Protein AF-H1W191-F1 (afdb_monomer_lite)

Radius of gyration: 13.82 Å; chains: 1; bounding box: 31×38×33 Å

Secondary structure (DSSP, 8-state):
--SS--EEEEE-PPPPTTS--HHHHHHHHHS-----HHHHHHHHHHHHHSEEEEE----SSHHHHHT-THHHH-S--PPP---

Organism: Colletotrichum higginsianum (strain IMI 349063) (NCBI:txid759273)

Structure (mmCIF, N/CA/C/O backbone):
data_AF-H1W191-F1
#
_entry.id   AF-H1W191-F1
#
loop_
_atom_site.group_PDB
_atom_site.id
_atom_site.type_symbol
_atom_site.label_atom_id
_atom_site.label_alt_id
_atom_site.label_comp_id
_atom_site.label_asym_id
_atom_site.label_entity_id
_atom_site.label_seq_id
_atom_site.pdbx_PDB_ins_code
_atom_site.Cartn_x
_atom_site.Cartn_y
_atom_site.Cartn_z
_atom_site.occupancy
_atom_site.B_iso_or_equiv
_atom_site.auth_seq_id
_atom_site.auth_comp_id
_atom_site.auth_asym_id
_atom_site.auth_atom_id
_atom_site.pdbx_PDB_model_num
ATOM 1 N N . MET A 1 1 ? 17.141 -12.212 -11.289 1.00 56.78 1 MET A N 1
ATOM 2 C CA . MET A 1 1 ? 16.765 -11.684 -9.961 1.00 56.78 1 MET A CA 1
ATOM 3 C C . MET A 1 1 ? 17.137 -10.203 -9.734 1.00 56.78 1 MET A C 1
ATOM 5 O O . MET A 1 1 ? 16.977 -9.740 -8.621 1.00 56.78 1 MET A O 1
ATOM 9 N N . TYR A 1 2 ? 17.555 -9.415 -10.747 1.00 63.53 2 TYR A N 1
ATOM 10 C CA . TYR A 1 2 ? 18.091 -8.046 -10.525 1.00 63.53 2 TYR A CA 1
ATOM 11 C C . TYR A 1 2 ? 17.333 -6.899 -11.217 1.00 63.53 2 TYR A C 1
ATOM 13 O O . TYR A 1 2 ? 17.765 -5.758 -11.156 1.00 63.53 2 TYR A O 1
ATOM 21 N N . LYS A 1 3 ? 16.214 -7.171 -11.903 1.00 75.56 3 LYS A N 1
ATOM 22 C CA . LYS A 1 3 ? 15.539 -6.150 -12.733 1.00 75.56 3 LYS A CA 1
ATOM 23 C C . LYS A 1 3 ? 14.543 -5.267 -11.970 1.00 75.56 3 LYS A C 1
ATOM 25 O O . LYS A 1 3 ? 14.247 -4.175 -12.433 1.00 75.56 3 LYS A O 1
ATOM 30 N N . LYS A 1 4 ? 13.982 -5.761 -10.861 1.00 76.81 4 LYS A N 1
ATOM 31 C CA . LYS A 1 4 ? 12.869 -5.112 -10.137 1.00 76.81 4 LYS A CA 1
ATOM 32 C C . LYS A 1 4 ? 13.131 -4.906 -8.638 1.00 76.81 4 LYS A C 1
ATOM 34 O O . LYS A 1 4 ? 12.334 -4.259 -7.976 1.00 76.81 4 LYS A O 1
ATOM 39 N N . GLY A 1 5 ? 14.256 -5.408 -8.118 1.00 84.75 5 GLY A N 1
ATOM 40 C CA . GLY A 1 5 ? 14.550 -5.391 -6.682 1.00 84.75 5 GLY A CA 1
ATOM 41 C C . GLY A 1 5 ? 13.644 -6.328 -5.878 1.00 84.75 5 GLY A C 1
ATOM 42 O O . GLY A 1 5 ? 12.820 -7.048 -6.444 1.00 84.75 5 GLY A O 1
ATOM 43 N N . SER A 1 6 ? 13.837 -6.337 -4.562 1.00 87.19 6 SER A N 1
ATOM 44 C CA . SER A 1 6 ? 13.016 -7.094 -3.616 1.00 87.19 6 SER A CA 1
ATOM 45 C C . SER A 1 6 ? 12.050 -6.145 -2.911 1.00 87.19 6 SER A C 1
ATOM 47 O O . SER A 1 6 ? 12.474 -5.165 -2.302 1.00 87.19 6 SER A O 1
ATOM 49 N N . VAL A 1 7 ? 10.757 -6.443 -2.990 1.00 87.94 7 VAL A N 1
ATOM 50 C CA . VAL A 1 7 ? 9.679 -5.676 -2.364 1.00 87.94 7 VAL A CA 1
ATOM 51 C C . VAL A 1 7 ? 9.187 -6.459 -1.158 1.00 87.94 7 VAL A C 1
ATOM 53 O O . VAL A 1 7 ? 8.735 -7.595 -1.288 1.00 87.94 7 VAL A O 1
ATOM 56 N N . VAL A 1 8 ? 9.282 -5.846 0.019 1.00 88.00 8 VAL A N 1
ATOM 57 C CA . VAL A 1 8 ? 8.838 -6.444 1.280 1.00 88.00 8 VAL A CA 1
ATOM 58 C C . VAL A 1 8 ? 7.542 -5.776 1.708 1.00 88.00 8 VAL A C 1
ATOM 60 O O . VAL A 1 8 ? 7.516 -4.566 1.933 1.00 88.00 8 VAL A O 1
ATOM 63 N N . PHE A 1 9 ? 6.464 -6.545 1.838 1.00 86.88 9 PHE A N 1
ATOM 64 C CA . PHE A 1 9 ? 5.176 -6.010 2.275 1.00 86.88 9 PHE A CA 1
ATOM 65 C C . PHE A 1 9 ? 4.384 -7.025 3.102 1.00 86.88 9 PHE A C 1
ATOM 67 O O . PHE A 1 9 ? 4.720 -8.206 3.179 1.00 86.88 9 PHE A O 1
ATOM 74 N N . ARG A 1 10 ? 3.342 -6.537 3.784 1.00 86.12 10 ARG A N 1
ATOM 75 C CA . ARG A 1 10 ? 2.407 -7.392 4.524 1.00 86.12 10 ARG A CA 1
ATOM 76 C C . ARG A 1 10 ? 1.346 -7.925 3.577 1.00 86.12 10 ARG A C 1
ATOM 78 O O . ARG A 1 10 ? 0.652 -7.133 2.938 1.00 86.12 10 ARG A O 1
ATOM 85 N N . ASP A 1 11 ? 1.244 -9.240 3.529 1.00 83.94 11 ASP A N 1
ATOM 86 C CA . ASP A 1 11 ? 0.335 -9.976 2.672 1.00 83.94 11 ASP A CA 1
ATOM 87 C C . ASP A 1 11 ? -1.072 -9.985 3.277 1.00 83.94 11 ASP A C 1
ATOM 89 O O . ASP A 1 11 ? -1.296 -10.476 4.390 1.00 83.94 11 ASP A O 1
ATOM 93 N N . TYR A 1 12 ? -2.002 -9.389 2.542 1.00 83.31 12 TYR A N 1
ATOM 94 C CA . TYR A 1 12 ? -3.431 -9.396 2.816 1.00 83.31 12 TYR A CA 1
ATOM 95 C C . TYR A 1 12 ? -4.158 -9.856 1.552 1.00 83.31 12 TYR A C 1
ATOM 97 O O . TYR A 1 12 ? -3.582 -9.889 0.467 1.00 83.31 12 TYR A O 1
ATOM 105 N N . GLU A 1 13 ? -5.422 -10.236 1.697 1.00 79.69 13 GLU A N 1
ATOM 106 C CA . GLU A 1 13 ? -6.256 -10.683 0.583 1.00 79.69 13 GLU A CA 1
ATOM 107 C C . GLU A 1 13 ? -6.334 -9.604 -0.507 1.00 79.69 13 GLU A C 1
ATOM 109 O O . GLU A 1 13 ? -6.788 -8.488 -0.244 1.00 79.69 13 GLU A O 1
ATOM 114 N N . LEU A 1 14 ? -5.867 -9.941 -1.715 1.00 79.31 14 LEU A N 1
ATOM 115 C CA . LEU A 1 14 ? -5.925 -9.058 -2.879 1.00 79.31 14 LEU A CA 1
ATOM 116 C C . LEU A 1 14 ? -7.382 -8.739 -3.210 1.00 79.31 14 LEU A C 1
ATOM 118 O O . LEU A 1 14 ? -8.237 -9.623 -3.208 1.00 79.31 14 LEU A O 1
ATOM 122 N N . VAL A 1 15 ? -7.643 -7.476 -3.521 1.00 79.00 15 VAL A N 1
ATOM 123 C CA . VAL A 1 15 ? -8.977 -7.022 -3.915 1.00 79.00 15 VAL A CA 1
ATOM 124 C C . VAL A 1 15 ? -9.118 -7.102 -5.440 1.00 79.00 15 VAL A C 1
ATOM 126 O O . VAL A 1 15 ? -8.122 -7.007 -6.166 1.00 79.00 15 VAL A O 1
ATOM 129 N N . GLU A 1 16 ? -10.340 -7.329 -5.932 1.00 72.62 16 GLU A N 1
ATOM 130 C CA . GLU A 1 16 ? -10.614 -7.377 -7.369 1.00 72.62 16 GLU A CA 1
ATOM 131 C C . GLU A 1 16 ? -10.231 -6.055 -8.063 1.00 72.62 16 GLU A C 1
ATOM 133 O O . GLU A 1 16 ? -10.510 -4.967 -7.546 1.00 72.62 16 GLU A O 1
ATOM 138 N N . PRO A 1 17 ? -9.584 -6.127 -9.240 1.00 65.25 17 PRO A N 1
ATOM 139 C CA . PRO A 1 17 ? -9.211 -4.935 -9.990 1.00 65.25 17 PRO A CA 1
ATOM 140 C C . PRO A 1 17 ? -10.474 -4.169 -10.414 1.00 65.25 17 PRO A C 1
ATOM 142 O O . PRO A 1 17 ? -11.368 -4.739 -11.034 1.00 65.25 17 PRO A O 1
ATOM 145 N N . GLY A 1 18 ? -10.544 -2.879 -10.071 1.00 66.50 18 GLY A N 1
ATOM 146 C CA . GLY A 1 18 ? -11.667 -1.990 -10.399 1.00 66.50 18 GLY A CA 1
ATOM 147 C C . GLY A 1 18 ? -12.569 -1.598 -9.224 1.00 66.50 18 GLY A C 1
ATOM 148 O O . GLY A 1 18 ? -13.349 -0.661 -9.359 1.00 66.50 18 GLY A O 1
ATOM 149 N N . THR A 1 19 ? -12.451 -2.238 -8.055 1.00 70.56 19 THR A N 1
ATOM 150 C CA . THR A 1 19 ? -13.203 -1.817 -6.850 1.00 70.56 19 THR A CA 1
ATOM 151 C C . THR A 1 19 ? -12.475 -0.765 -6.012 1.00 70.56 19 THR A C 1
ATOM 153 O O . THR A 1 19 ? -13.022 -0.261 -5.034 1.00 70.56 19 THR A O 1
ATOM 156 N N . HIS A 1 20 ? -11.217 -0.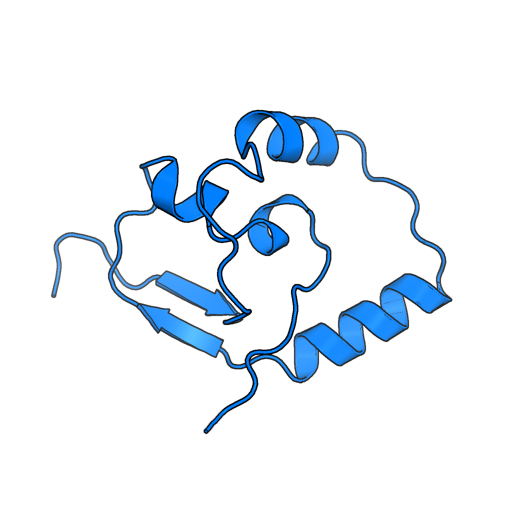481 -6.342 1.00 74.12 20 HIS A N 1
ATOM 157 C CA . HIS A 1 20 ? -10.372 0.473 -5.641 1.00 74.12 20 HIS A CA 1
ATOM 158 C C . HIS A 1 20 ? -9.597 1.306 -6.657 1.00 74.12 20 HIS A C 1
ATOM 160 O O . HIS A 1 20 ? -9.057 0.750 -7.610 1.00 74.12 20 HIS A O 1
ATOM 166 N N . ASN A 1 21 ? -9.545 2.616 -6.424 1.00 80.00 21 ASN A N 1
ATOM 167 C CA . ASN A 1 21 ? -8.762 3.560 -7.203 1.00 80.00 21 ASN A CA 1
ATOM 168 C C . ASN A 1 21 ? -7.582 4.045 -6.351 1.00 80.00 21 ASN A C 1
ATOM 170 O O . ASN A 1 21 ? -7.772 4.737 -5.346 1.00 80.00 21 ASN A O 1
ATOM 174 N N . ALA A 1 22 ? -6.359 3.665 -6.728 1.00 79.75 22 ALA A N 1
ATOM 175 C CA . ALA A 1 22 ? -5.162 4.045 -5.984 1.00 79.75 22 ALA A CA 1
ATOM 176 C C . ALA A 1 22 ? -4.911 5.563 -5.943 1.00 79.75 22 ALA A C 1
ATOM 178 O O . ALA A 1 22 ? -4.401 6.054 -4.937 1.00 79.75 22 ALA A O 1
ATOM 179 N N . ALA A 1 23 ? -5.280 6.309 -6.989 1.00 79.06 23 ALA A N 1
ATOM 180 C CA . ALA A 1 23 ? -5.064 7.754 -7.038 1.00 79.06 23 ALA A CA 1
ATOM 181 C C . ALA A 1 23 ? -5.945 8.493 -6.018 1.00 79.06 23 ALA A C 1
ATOM 183 O O . ALA A 1 23 ? -5.442 9.321 -5.262 1.00 79.06 23 ALA A O 1
ATOM 184 N N . GLU A 1 24 ? -7.227 8.131 -5.926 1.00 79.69 24 GLU A N 1
ATOM 185 C CA . GLU A 1 24 ? -8.152 8.690 -4.928 1.00 79.69 24 GLU A CA 1
ATOM 186 C C . GLU A 1 24 ? -7.722 8.339 -3.495 1.00 79.69 24 GLU A C 1
ATOM 188 O O . GLU A 1 24 ? -7.748 9.181 -2.597 1.00 79.69 24 GLU A O 1
ATOM 193 N N . ALA A 1 25 ? -7.270 7.100 -3.272 1.00 76.75 25 ALA A N 1
ATOM 194 C CA . ALA A 1 25 ? -6.798 6.661 -1.961 1.00 76.75 25 ALA A CA 1
ATOM 195 C C . ALA A 1 25 ? -5.491 7.348 -1.530 1.00 76.75 25 ALA A C 1
ATOM 197 O O . ALA A 1 25 ? -5.283 7.567 -0.335 1.00 76.75 25 ALA A O 1
ATOM 198 N N . ALA A 1 26 ? -4.608 7.676 -2.478 1.00 75.62 26 ALA A N 1
ATOM 199 C CA . ALA A 1 26 ? -3.386 8.426 -2.205 1.00 75.62 26 ALA A CA 1
ATOM 200 C C . ALA A 1 26 ? -3.686 9.880 -1.810 1.00 75.62 26 ALA A C 1
ATOM 202 O O . ALA A 1 26 ? -3.047 10.396 -0.894 1.00 75.62 26 ALA A O 1
ATOM 203 N N . ASP A 1 27 ? -4.677 10.510 -2.443 1.00 77.56 27 ASP A N 1
ATOM 204 C CA . ASP A 1 27 ? -5.094 11.879 -2.119 1.00 77.56 27 ASP A CA 1
ATOM 205 C C . ASP A 1 27 ? -5.752 11.940 -0.728 1.00 77.56 27 ASP A C 1
ATOM 207 O O . ASP A 1 27 ? -5.410 12.780 0.102 1.00 77.56 27 ASP A O 1
ATOM 211 N N . ALA A 1 28 ? -6.583 10.945 -0.394 1.00 72.81 28 ALA A N 1
ATOM 212 C CA . ALA A 1 28 ? -7.179 10.804 0.938 1.00 72.81 28 ALA A CA 1
ATOM 213 C C . ALA A 1 28 ? -6.150 10.569 2.064 1.00 72.81 28 ALA A C 1
ATOM 215 O O . ALA A 1 28 ? -6.450 10.801 3.232 1.00 72.81 28 ALA A O 1
ATOM 216 N N . LEU A 1 29 ? -4.933 10.109 1.749 1.00 68.19 29 LEU A N 1
ATOM 217 C CA . LEU A 1 29 ? -3.862 9.957 2.739 1.00 68.19 29 LEU A CA 1
ATOM 218 C C . LEU A 1 29 ? -3.242 11.307 3.139 1.00 68.19 29 LEU A C 1
ATOM 220 O O . LEU A 1 29 ? -2.695 11.415 4.240 1.00 68.19 29 LEU A O 1
ATOM 224 N N . ALA A 1 30 ? -3.318 12.324 2.271 1.00 63.84 30 ALA A N 1
ATOM 225 C CA . ALA A 1 30 ? -2.806 13.663 2.561 1.00 63.84 30 ALA A CA 1
ATOM 226 C C . ALA A 1 30 ? -3.567 14.330 3.721 1.00 63.84 30 ALA A C 1
ATOM 228 O O . ALA A 1 30 ? -2.984 15.122 4.465 1.00 63.84 30 ALA A O 1
ATOM 229 N N . GLU A 1 31 ? -4.828 13.944 3.933 1.00 65.44 31 GLU A N 1
ATOM 230 C CA . GLU A 1 31 ? -5.632 14.327 5.092 1.00 6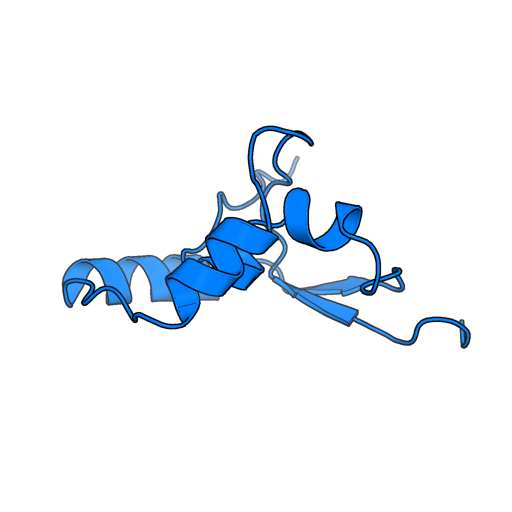5.44 31 GLU A CA 1
ATOM 231 C C . GLU A 1 31 ? -5.787 13.140 6.057 1.00 65.44 31 GLU A C 1
ATOM 233 O O . GLU A 1 31 ? -6.658 12.288 5.879 1.00 65.44 31 GLU A O 1
ATOM 238 N N . PRO A 1 32 ? -4.957 13.035 7.113 1.00 58.69 32 PRO A N 1
ATOM 239 C CA . PRO A 1 32 ? -5.041 11.911 8.033 1.00 58.69 32 PRO A CA 1
ATOM 240 C C . PRO A 1 32 ? -6.373 11.929 8.797 1.00 58.69 32 PRO A C 1
ATOM 242 O O . PRO A 1 32 ? -6.551 12.696 9.745 1.00 58.69 32 PRO A O 1
ATOM 245 N N . GLU A 1 33 ? -7.296 11.035 8.426 1.00 64.69 33 GLU A N 1
ATOM 246 C CA . GLU A 1 33 ? -8.511 10.781 9.203 1.00 64.69 33 GLU A CA 1
ATOM 247 C C . GLU A 1 33 ? -8.135 10.412 10.649 1.00 64.69 33 GLU A C 1
ATOM 249 O O . GLU A 1 33 ? -7.418 9.434 10.902 1.00 64.69 33 GLU A O 1
ATOM 254 N N . GLN A 1 34 ? -8.635 11.178 11.625 1.00 63.84 34 GLN A N 1
ATOM 255 C CA . GLN A 1 34 ? -8.407 10.904 13.043 1.00 63.84 34 GLN A CA 1
ATOM 256 C C . GLN A 1 34 ? -9.152 9.633 13.466 1.00 63.84 34 GLN A C 1
ATOM 258 O O . GLN A 1 34 ? -10.329 9.652 13.823 1.00 63.84 34 GLN A O 1
ATOM 263 N N . GLN A 1 35 ? -8.453 8.501 13.441 1.00 68.38 35 GLN A N 1
ATOM 264 C CA . GLN A 1 35 ? -8.989 7.239 13.937 1.00 68.38 35 GLN A CA 1
ATOM 265 C C . GLN A 1 35 ? -9.091 7.244 15.466 1.00 68.38 35 GLN A C 1
ATOM 267 O O . GLN A 1 35 ? -8.229 7.763 16.180 1.00 68.38 35 GLN A O 1
ATOM 272 N N . SER A 1 36 ? -10.134 6.600 15.993 1.00 78.19 36 SER A N 1
ATOM 273 C CA . SER A 1 36 ? -10.276 6.416 17.440 1.00 78.19 36 SER A CA 1
ATOM 274 C C . SER A 1 36 ? -9.163 5.516 18.002 1.00 78.19 36 SER A C 1
ATOM 276 O O . SER A 1 36 ? -8.714 4.568 17.352 1.00 78.19 36 SER A O 1
ATOM 278 N N . LYS A 1 37 ? -8.757 5.747 19.260 1.00 79.94 37 LYS A N 1
ATOM 279 C CA . LYS A 1 37 ? -7.703 4.964 19.945 1.00 79.94 37 LYS A CA 1
ATOM 280 C C . LYS A 1 37 ? -7.955 3.448 19.894 1.00 79.94 37 LYS A C 1
ATOM 282 O O . LYS A 1 37 ? -7.028 2.663 19.724 1.00 79.94 37 LYS A O 1
ATOM 287 N N . THR A 1 38 ? -9.216 3.024 20.002 1.00 79.88 38 THR A N 1
ATOM 288 C CA . THR A 1 38 ? -9.605 1.606 19.960 1.00 79.88 38 THR A CA 1
ATOM 289 C C . THR A 1 38 ? -9.490 0.998 18.561 1.00 79.88 38 THR A C 1
ATOM 291 O O . THR A 1 38 ? -9.156 -0.181 18.438 1.00 79.88 38 THR A O 1
ATOM 294 N N . GLN A 1 39 ? -9.768 1.767 17.504 1.00 79.38 39 GLN A N 1
ATOM 295 C CA . GLN A 1 39 ? -9.591 1.305 16.123 1.00 79.38 39 GLN A CA 1
ATOM 296 C C . GLN A 1 39 ? -8.105 1.125 15.802 1.00 79.38 39 GLN A C 1
ATOM 298 O O . GLN A 1 39 ? -7.724 0.057 15.328 1.00 79.38 39 GLN A O 1
ATOM 303 N N . ALA A 1 40 ? -7.263 2.086 16.193 1.00 80.88 40 ALA A N 1
ATOM 304 C CA . ALA A 1 40 ? -5.816 2.008 16.001 1.00 80.88 40 ALA A CA 1
ATOM 305 C C . ALA A 1 40 ? -5.194 0.760 16.661 1.00 80.88 40 ALA A C 1
ATOM 307 O O . ALA A 1 40 ? -4.397 0.056 16.041 1.00 80.88 40 ALA A O 1
ATOM 308 N N . GLU A 1 41 ? -5.597 0.422 17.892 1.00 82.31 41 GLU A N 1
ATOM 309 C CA . GLU A 1 41 ? -5.101 -0.780 18.582 1.00 82.31 41 GLU A CA 1
ATOM 310 C C . GLU A 1 41 ? -5.580 -2.087 17.924 1.00 82.31 41 GLU A C 1
ATOM 312 O O . GLU A 1 41 ? -4.809 -3.044 17.784 1.00 82.31 41 GLU A O 1
ATOM 317 N N . LYS A 1 42 ? -6.836 -2.140 17.455 1.00 82.81 42 LYS A N 1
ATOM 318 C CA . LYS A 1 42 ? -7.346 -3.292 16.687 1.00 82.81 42 LYS A CA 1
ATOM 319 C C . LYS A 1 42 ? -6.568 -3.472 15.385 1.00 82.81 42 LYS A C 1
ATOM 321 O O . LYS A 1 42 ? -6.205 -4.600 15.041 1.00 82.81 42 LYS A O 1
ATOM 326 N N . ASP A 1 43 ? -6.277 -2.378 14.696 1.00 82.94 43 ASP A N 1
ATOM 327 C CA . ASP A 1 43 ? -5.563 -2.398 13.428 1.00 82.94 43 ASP A CA 1
ATOM 328 C C . ASP A 1 43 ? -4.086 -2.754 13.608 1.00 82.94 43 ASP A C 1
ATOM 330 O O . ASP A 1 43 ? -3.546 -3.561 12.848 1.00 82.94 43 ASP A O 1
ATOM 334 N N . LYS A 1 44 ? -3.454 -2.281 14.685 1.00 83.25 44 LYS A N 1
ATOM 335 C CA . LYS A 1 44 ? -2.116 -2.712 15.108 1.00 83.25 44 LYS A CA 1
ATOM 336 C C . LYS A 1 44 ? -2.059 -4.219 15.362 1.00 83.25 44 LYS A C 1
ATOM 338 O O . LYS A 1 44 ? -1.133 -4.880 14.894 1.00 83.25 44 LYS A O 1
ATOM 343 N N . LYS A 1 45 ? -3.070 -4.783 16.033 1.00 83.56 45 LYS A N 1
ATOM 344 C CA . LYS A 1 45 ? -3.164 -6.231 16.288 1.00 83.56 45 LYS A CA 1
ATOM 345 C C . LYS A 1 45 ? -3.390 -7.049 15.014 1.00 83.56 45 LYS A C 1
ATOM 347 O O . LYS A 1 45 ? -2.892 -8.166 14.914 1.00 83.56 45 LYS A O 1
ATOM 352 N N . LYS A 1 46 ? -4.140 -6.533 14.038 1.00 81.88 46 LYS A N 1
ATOM 353 C CA . LYS A 1 46 ? -4.271 -7.179 12.718 1.00 81.88 46 LYS A CA 1
ATOM 354 C C . LYS A 1 46 ? -2.949 -7.132 11.955 1.00 81.88 46 LYS A C 1
ATOM 356 O O . LYS A 1 46 ? -2.515 -8.140 11.410 1.00 81.88 46 LYS A O 1
ATOM 361 N N . ARG A 1 47 ? -2.270 -5.986 12.004 1.00 82.31 47 ARG A N 1
ATOM 362 C CA . ARG A 1 47 ? -0.978 -5.745 11.357 1.00 82.31 47 ARG A CA 1
ATOM 363 C C . ARG A 1 47 ? 0.142 -6.636 11.876 1.00 82.31 47 ARG A C 1
ATOM 365 O O . ARG A 1 47 ? 0.992 -7.033 11.087 1.00 82.31 47 ARG A O 1
ATOM 372 N N . SER A 1 48 ? 0.144 -6.958 13.169 1.00 81.69 48 SER A N 1
ATOM 373 C CA . SER A 1 48 ? 1.127 -7.875 13.755 1.00 81.69 48 SER A CA 1
ATOM 374 C C . SER A 1 48 ? 0.886 -9.344 13.398 1.00 81.69 48 SER A C 1
ATOM 376 O O . SER A 1 48 ? 1.820 -10.131 13.464 1.00 81.69 48 SER A O 1
ATOM 378 N N . LYS A 1 49 ? -0.345 -9.718 13.027 1.00 81.69 49 LYS A N 1
ATOM 379 C CA . LYS A 1 49 ? -0.706 -11.084 12.613 1.00 81.69 49 LYS A CA 1
ATOM 380 C C . LYS A 1 49 ? -0.519 -11.346 11.121 1.00 81.69 49 LYS A C 1
ATOM 382 O O . LYS A 1 49 ? -0.578 -12.496 10.703 1.00 81.69 49 LYS A O 1
ATOM 387 N N . ALA A 1 50 ? -0.366 -10.298 10.320 1.00 83.25 50 ALA A N 1
ATOM 388 C CA . ALA A 1 50 ? -0.208 -10.432 8.881 1.00 83.25 50 ALA A CA 1
ATOM 389 C C . ALA A 1 50 ? 1.166 -11.016 8.529 1.00 83.25 50 ALA A C 1
ATOM 391 O O . ALA A 1 50 ? 2.181 -10.656 9.133 1.00 83.25 50 ALA A O 1
ATOM 392 N N . ARG A 1 51 ? 1.195 -11.882 7.515 1.00 85.31 51 ARG A N 1
ATOM 393 C CA . ARG A 1 51 ? 2.429 -12.468 6.990 1.00 85.31 51 ARG A CA 1
ATOM 394 C C . ARG A 1 51 ? 3.238 -11.399 6.260 1.00 85.31 51 ARG A C 1
ATOM 396 O O . ARG A 1 51 ? 2.678 -10.606 5.509 1.00 85.31 51 ARG A O 1
ATOM 403 N N . VAL A 1 52 ? 4.551 -11.366 6.471 1.00 86.06 52 VAL A N 1
ATOM 404 C CA . VAL A 1 52 ? 5.461 -10.514 5.692 1.00 86.06 52 VAL A CA 1
ATOM 405 C C . VAL A 1 52 ? 6.031 -11.351 4.555 1.00 86.06 52 VAL A C 1
ATOM 407 O O . VAL A 1 52 ? 6.630 -12.394 4.806 1.00 86.06 52 VAL A O 1
ATOM 410 N N . VAL A 1 53 ? 5.825 -10.907 3.318 1.00 88.00 53 VAL A N 1
ATOM 411 C CA . VAL A 1 53 ? 6.297 -11.583 2.104 1.00 88.00 53 VAL A CA 1
ATOM 412 C C . VAL A 1 53 ? 7.342 -10.732 1.393 1.00 88.00 53 VAL A C 1
ATOM 414 O O . VAL A 1 53 ? 7.346 -9.504 1.511 1.00 88.00 53 VAL A O 1
ATOM 417 N N . ILE A 1 54 ? 8.242 -11.401 0.672 1.00 88.00 54 ILE A N 1
ATOM 418 C CA . ILE A 1 54 ? 9.279 -10.775 -0.150 1.00 88.00 54 ILE A CA 1
ATOM 419 C C . ILE A 1 54 ? 9.030 -11.205 -1.592 1.00 88.00 54 ILE A C 1
ATOM 421 O O . ILE A 1 54 ? 9.239 -12.367 -1.938 1.00 88.00 54 ILE A O 1
ATOM 425 N N . GLU A 1 55 ? 8.594 -10.274 -2.434 1.00 86.12 55 GLU A N 1
ATOM 426 C CA . GLU A 1 55 ? 8.300 -10.539 -3.844 1.00 86.12 55 GLU A CA 1
ATOM 427 C C . GLU A 1 55 ? 9.118 -9.634 -4.770 1.00 86.12 55 GLU A C 1
ATOM 429 O 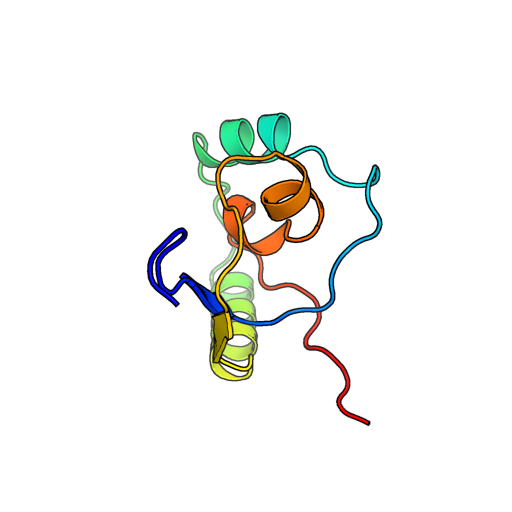O . GLU A 1 55 ? 9.616 -8.584 -4.375 1.00 86.12 55 GLU A O 1
ATOM 434 N N . HIS A 1 5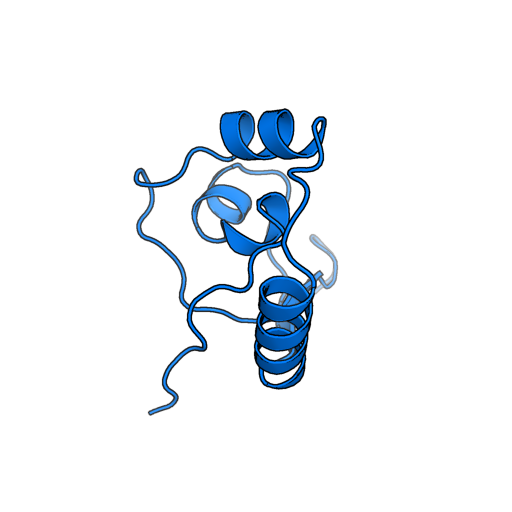6 ? 9.266 -10.045 -6.029 1.00 85.19 56 HIS A N 1
ATOM 435 C CA . HIS A 1 56 ? 10.005 -9.297 -7.049 1.00 85.19 56 HIS A CA 1
ATOM 436 C C . HIS A 1 56 ? 9.032 -8.866 -8.150 1.00 85.19 56 HIS A C 1
ATOM 438 O O . HIS A 1 56 ? 8.927 -9.520 -9.188 1.00 85.19 56 HIS A O 1
ATOM 444 N N . LEU A 1 57 ? 8.285 -7.791 -7.902 1.00 85.56 57 LEU A N 1
ATOM 445 C CA . LEU A 1 57 ? 7.193 -7.324 -8.761 1.00 85.56 57 LEU A CA 1
ATOM 446 C C . LEU A 1 57 ? 7.420 -5.881 -9.225 1.00 85.56 57 LEU A C 1
ATOM 448 O O . LEU A 1 57 ? 8.272 -5.168 -8.701 1.00 85.56 57 LEU A O 1
ATOM 452 N N . ASP A 1 58 ? 6.667 -5.464 -10.241 1.00 87.00 58 ASP A N 1
ATOM 453 C CA . ASP A 1 58 ? 6.663 -4.080 -10.709 1.00 87.00 58 ASP A CA 1
ATOM 454 C C . ASP A 1 58 ? 5.738 -3.226 -9.833 1.00 87.00 58 ASP A C 1
ATOM 456 O O . ASP A 1 58 ? 4.532 -3.453 -9.819 1.00 87.00 58 ASP A O 1
ATOM 460 N N . ILE A 1 59 ? 6.308 -2.262 -9.112 1.00 86.12 59 ILE A N 1
ATOM 461 C CA . ILE A 1 59 ? 5.573 -1.338 -8.233 1.00 86.12 59 ILE A CA 1
ATOM 462 C C . ILE A 1 59 ? 5.225 -0.011 -8.918 1.00 86.12 59 ILE A C 1
ATOM 464 O O . ILE A 1 59 ? 4.639 0.861 -8.289 1.00 86.12 59 ILE A O 1
ATOM 468 N N . ILE A 1 60 ? 5.637 0.186 -10.173 1.00 87.25 60 ILE A N 1
ATOM 469 C CA . ILE A 1 60 ? 5.433 1.457 -10.884 1.00 87.25 60 ILE A CA 1
ATOM 470 C C . ILE A 1 60 ? 4.036 1.501 -11.517 1.00 87.25 60 ILE A C 1
ATOM 472 O O . ILE A 1 60 ? 3.475 2.576 -11.681 1.00 87.25 60 ILE A O 1
ATOM 476 N N . LYS A 1 61 ? 3.470 0.341 -11.871 1.00 86.94 61 LYS A N 1
ATOM 477 C CA . LYS A 1 61 ? 2.141 0.239 -12.488 1.00 86.94 61 LYS A CA 1
ATOM 478 C C . LYS A 1 61 ? 1.013 0.259 -11.457 1.00 86.94 61 LYS A C 1
ATOM 480 O O . LYS A 1 61 ? 1.164 -0.287 -10.363 1.00 86.94 61 LYS A O 1
ATOM 485 N N . ASP A 1 62 ? -0.144 0.760 -11.882 1.00 84.19 62 ASP A N 1
ATOM 486 C CA . ASP A 1 62 ? -1.352 0.896 -11.055 1.0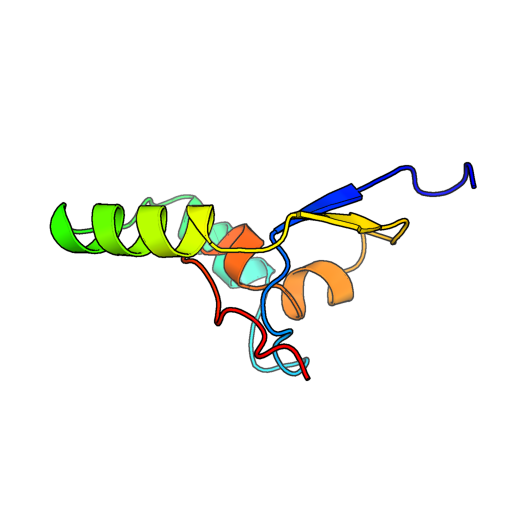0 84.19 62 ASP A CA 1
ATOM 487 C C . ASP A 1 62 ? -1.885 -0.451 -10.549 1.00 84.19 62 ASP A C 1
ATOM 489 O O . ASP A 1 62 ? -2.257 -0.563 -9.384 1.00 84.19 62 ASP A O 1
ATOM 493 N N . ASP A 1 63 ? -1.770 -1.518 -11.351 1.00 85.19 63 ASP A N 1
ATOM 494 C CA . ASP A 1 63 ? -2.178 -2.887 -10.986 1.00 85.19 63 ASP A CA 1
ATOM 495 C C . ASP A 1 63 ? -1.649 -3.347 -9.616 1.00 85.19 63 ASP A C 1
ATOM 497 O O . ASP A 1 63 ? -2.303 -4.124 -8.910 1.00 85.19 63 ASP A O 1
ATOM 501 N N . PHE A 1 64 ? -0.436 -2.919 -9.243 1.00 87.00 64 PHE A N 1
ATOM 502 C CA . PHE A 1 64 ? 0.156 -3.282 -7.959 1.00 87.00 64 PHE A CA 1
ATOM 503 C C . PHE A 1 64 ? -0.576 -2.615 -6.791 1.00 87.00 64 PHE A C 1
ATOM 505 O O . PHE A 1 64 ? -0.843 -3.284 -5.785 1.00 87.00 64 PHE A O 1
ATOM 512 N N . TRP A 1 65 ? -0.891 -1.328 -6.945 1.00 87.56 65 TRP A N 1
ATOM 513 C CA . TRP A 1 65 ? -1.521 -0.477 -5.939 1.00 87.56 65 TRP A CA 1
ATOM 514 C C . TRP A 1 65 ? -3.030 -0.714 -5.848 1.00 87.56 65 TRP A C 1
ATOM 516 O O . TRP A 1 65 ? -3.559 -0.819 -4.742 1.00 87.56 65 TRP A O 1
ATOM 526 N N . ASP A 1 66 ? -3.709 -0.910 -6.979 1.00 86.38 66 ASP A N 1
ATOM 527 C CA . ASP A 1 66 ? -5.157 -1.133 -7.039 1.00 86.38 66 ASP A CA 1
ATOM 528 C C . ASP A 1 66 ? -5.571 -2.442 -6.366 1.00 86.38 66 ASP A C 1
ATOM 530 O O . ASP A 1 66 ? -6.556 -2.496 -5.631 1.00 86.38 66 ASP A O 1
ATOM 534 N N . ARG A 1 67 ? -4.770 -3.499 -6.537 1.00 84.88 67 ARG A N 1
ATOM 535 C CA . ARG A 1 67 ? -5.025 -4.798 -5.897 1.00 84.88 67 ARG A CA 1
ATOM 536 C C . ARG A 1 67 ? -4.690 -4.809 -4.403 1.00 84.88 67 ARG A C 1
ATOM 538 O O . ARG A 1 67 ? -5.074 -5.752 -3.708 1.00 84.88 67 ARG A O 1
ATOM 545 N N . ARG A 1 68 ? -3.958 -3.801 -3.903 1.00 86.25 68 ARG A N 1
ATOM 546 C CA . ARG A 1 68 ? -3.434 -3.725 -2.523 1.00 86.25 68 ARG A CA 1
ATOM 547 C C . ARG A 1 68 ? -3.850 -2.429 -1.810 1.00 86.25 68 ARG A C 1
ATOM 549 O O . ARG A 1 68 ? -2.993 -1.670 -1.348 1.00 86.25 68 ARG A O 1
ATOM 556 N N . PRO A 1 69 ? -5.158 -2.199 -1.612 1.00 84.00 69 PRO A N 1
ATOM 557 C CA . PRO A 1 69 ? -5.678 -0.952 -1.043 1.00 84.00 69 PRO A CA 1
ATOM 558 C C . PRO A 1 69 ? -5.185 -0.641 0.379 1.00 84.00 69 PRO A C 1
ATOM 560 O O . PRO A 1 69 ? -5.148 0.517 0.798 1.00 84.00 69 PRO A O 1
ATOM 563 N N . TRP A 1 70 ? -4.765 -1.650 1.151 1.00 84.75 70 TRP A N 1
ATOM 564 C CA . TRP A 1 70 ? -4.225 -1.461 2.508 1.00 84.75 70 TRP A CA 1
ATOM 565 C C . TRP A 1 70 ? -2.882 -0.723 2.542 1.00 84.75 70 TRP A C 1
ATOM 567 O O . TRP A 1 70 ? -2.491 -0.233 3.603 1.00 84.75 70 TRP A O 1
ATOM 577 N N . LEU A 1 71 ? -2.156 -0.665 1.419 1.00 84.50 71 LEU A N 1
ATOM 578 C CA . LEU A 1 71 ? -0.887 0.058 1.334 1.00 84.50 71 LEU A CA 1
ATOM 579 C C . LEU A 1 71 ? -1.101 1.571 1.406 1.00 84.50 71 LEU A C 1
ATOM 581 O O . LEU A 1 71 ? -0.335 2.249 2.084 1.00 84.50 71 LEU A O 1
ATOM 585 N N . LEU A 1 72 ? -2.152 2.073 0.752 1.00 83.06 72 LEU A N 1
ATOM 586 C CA . LEU A 1 72 ? -2.455 3.504 0.682 1.00 83.06 72 LEU A CA 1
ATOM 587 C C . LEU A 1 72 ? -3.446 3.941 1.765 1.00 83.06 72 LEU A C 1
ATOM 589 O O . LEU A 1 72 ? -3.282 4.998 2.355 1.00 83.06 72 LEU A O 1
ATOM 593 N N . SER A 1 73 ? -4.415 3.095 2.125 1.00 74.62 73 SER A N 1
ATOM 594 C CA . SER A 1 73 ? -5.429 3.440 3.136 1.00 74.62 73 SER A CA 1
ATOM 595 C C . SER A 1 73 ? -4.936 3.398 4.591 1.00 74.62 73 SER A C 1
ATOM 597 O O . SER A 1 73 ? -5.675 3.785 5.497 1.00 74.62 73 SER A O 1
ATOM 599 N N . ASN A 1 74 ? -3.734 2.860 4.857 1.00 73.38 74 ASN A N 1
ATOM 600 C CA . ASN A 1 74 ? -3.175 2.581 6.197 1.00 73.38 74 ASN A CA 1
ATOM 601 C C . ASN A 1 74 ? -4.057 1.667 7.090 1.00 73.38 74 ASN A C 1
ATOM 603 O O . ASN A 1 74 ? -3.702 1.351 8.234 1.00 73.38 74 ASN A O 1
ATOM 607 N N . LYS A 1 75 ? -5.186 1.187 6.555 1.00 79.12 75 LYS A N 1
ATOM 608 C CA . LYS A 1 75 ? -6.135 0.278 7.194 1.00 79.12 75 LYS A CA 1
ATOM 609 C C . LYS A 1 75 ? -5.733 -1.155 6.816 1.00 79.12 75 LYS A C 1
ATOM 611 O O . LYS A 1 75 ? -5.568 -1.455 5.634 1.00 79.12 75 LYS A O 1
ATOM 616 N N . PRO A 1 76 ? -5.517 -2.056 7.789 1.00 77.06 76 PRO A N 1
ATOM 617 C CA . PRO A 1 76 ? -5.123 -3.428 7.493 1.00 77.06 76 PRO A CA 1
ATOM 618 C C . PRO A 1 76 ? -6.243 -4.149 6.736 1.00 77.06 76 PRO A C 1
ATOM 620 O O . PRO A 1 76 ? -7.406 -4.103 7.146 1.00 77.06 76 PRO A O 1
ATOM 623 N N . GLY A 1 77 ? -5.873 -4.829 5.650 1.00 78.12 77 GLY A N 1
ATOM 624 C CA . GLY A 1 77 ? -6.790 -5.635 4.849 1.00 78.12 77 GLY A CA 1
ATOM 625 C C . GLY A 1 77 ? -7.274 -6.890 5.579 1.00 78.12 77 GLY A C 1
ATOM 626 O O . GLY A 1 77 ? -6.985 -7.123 6.760 1.00 78.12 77 GLY A O 1
ATOM 627 N N . LYS A 1 78 ? -8.018 -7.738 4.864 1.00 76.19 78 LYS A N 1
ATOM 628 C CA . LYS A 1 78 ? -8.368 -9.067 5.374 1.00 76.19 78 LYS A CA 1
ATOM 629 C C . LYS A 1 78 ? -7.112 -9.928 5.403 1.00 76.19 78 LYS A C 1
ATOM 631 O O . LYS A 1 78 ? -6.382 -10.014 4.421 1.00 76.19 78 LYS A O 1
ATOM 636 N N . THR A 1 79 ? -6.838 -10.542 6.549 1.00 71.50 79 THR A N 1
ATOM 637 C CA . THR A 1 79 ? -5.774 -11.544 6.648 1.00 71.50 79 THR A CA 1
ATOM 638 C C . THR A 1 79 ? -6.148 -12.721 5.747 1.00 71.50 79 THR A C 1
ATOM 640 O O . THR A 1 79 ? -7.271 -13.216 5.905 1.00 71.50 79 THR A O 1
ATOM 643 N N . PRO A 1 80 ? -5.265 -13.171 4.837 1.00 66.62 80 PRO A N 1
ATOM 644 C CA . PRO A 1 80 ? -5.577 -14.293 3.968 1.00 66.62 80 PRO A CA 1
ATOM 645 C C . PRO A 1 80 ? -5.847 -15.513 4.851 1.00 66.62 80 PRO A C 1
ATOM 647 O O . PRO A 1 80 ? -5.091 -15.788 5.785 1.00 66.62 80 PRO A O 1
ATOM 650 N N . LYS A 1 81 ? -6.953 -16.216 4.601 1.00 55.72 81 LYS A N 1
ATOM 651 C CA . LYS A 1 81 ? -7.173 -17.540 5.188 1.00 55.72 81 LYS A CA 1
ATOM 652 C C . LYS A 1 81 ? -6.181 -18.470 4.490 1.00 55.72 81 LYS A C 1
ATOM 654 O O . LYS A 1 81 ? -6.313 -18.680 3.288 1.00 55.72 81 LYS A O 1
ATOM 659 N N . GLU A 1 82 ? -5.161 -18.942 5.202 1.00 57.81 82 GLU A N 1
ATOM 660 C CA . GLU A 1 82 ? -4.333 -20.039 4.687 1.00 57.81 82 GLU A CA 1
ATOM 661 C C . GLU A 1 82 ? -5.237 -21.250 4.370 1.00 57.81 82 GLU A C 1
ATOM 663 O O . GLU A 1 82 ? -6.228 -21.452 5.086 1.00 57.81 82 GLU A O 1
ATOM 668 N N . PRO A 1 83 ? -4.957 -22.019 3.302 1.00 49.19 83 PRO A N 1
ATOM 669 C CA . PRO A 1 83 ? -5.420 -23.400 3.210 1.00 49.19 83 PRO A CA 1
ATOM 670 C C . PRO A 1 83 ? -4.758 -24.285 4.275 1.00 49.19 83 PRO A C 1
ATOM 672 O O . PRO A 1 83 ? -3.590 -24.011 4.637 1.00 49.19 83 PRO A O 1
#

pLDDT: mean 78.25, std 8.86, range [49.19, 88.0]

Foldseek 3Di:
DPDQDKDKDFDAQFDDQPPFFLVVLQVVLVPDDDDDPVQVVVQVVLRVPTDIDIDRDHPPDRVVCRRPVCVRNVGDHHRDDDD

Sequence (83 aa):
MYKKGSVVFRDYELVEPGTHNAAEAADAL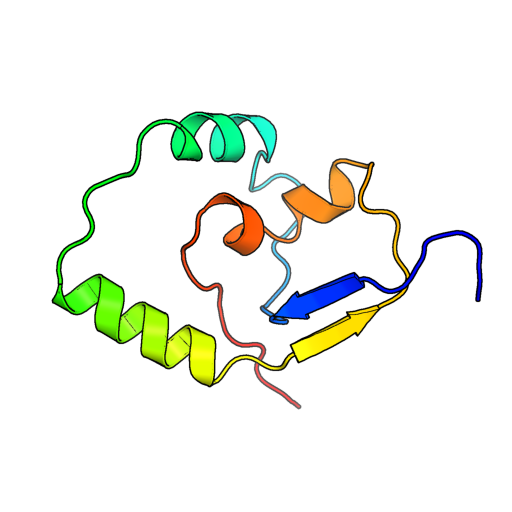AEPEQQSKTQAEKDKKKRSKARVVIEHLDIIKDDFWDRRPWLLSNKPGKTPKEP

InterPro domains:
  IPR025845 Thg1 C-terminal domain [PF14413] (1-61)
  IPR038469 tRNAHis guanylyltransferase Thg1 superfamily [G3DSA:3.30.70.3000] (1-76)